Protein AF-A0A0A8F1B7-F1 (afdb_monomer)

Sequence (47 aa):
MLNAPALFDQDDDGLVTLLADPGADQESAARLASGLCPSRAITVHEG

Secondary structure (DSSP, 8-state):
--S-TTTEEE-TT--EEE-SPPPTTTHHHHHHHHHH-TT--------

Mean predicted aligned error: 2.97 Å

Radius of gyration: 10.18 Å; Cα contacts (8 Å, |Δi|>4): 43; chains: 1; bounding box: 21×20×27 Å

pLDDT: mean 90.59, std 6.39, range [63.34, 95.25]

Solvent-accessible surface area (backbone atoms only — not comparable to full-atom values): 3180 Å² total; per-residue (Å²): 135,84,59,46,67,88,39,36,46,68,50,99,88,67,54,76,44,79,73,56,86,74,52,88,91,35,49,69,42,53,52,50,34,30,76,68,37,90,84,59,81,53,84,87,82,87,132

Foldseek 3Di:
DQFPCVQWDADPVRDIDGPDDDDPVCLVSLVVRCVPDPVSPRDDDDD

Nearest PDB structures (foldseek):
  8amp-assembly1_A  TM=8.972E-01  e=4.732E-02  Mycobacterium tuberculosis
  3obk-assembly1_H  TM=3.169E-01  e=2.180E+00  Toxoplasma gondii ME49
  7mbx-assembly1_R  TM=3.612E-01  e=9.407E+00  Homo sapiens
  7nad-assembly1_5  TM=2.943E-01  e=8.184E+00  Saccharomyces cerevisiae BY4741

Structure (mmCIF, N/CA/C/O backbone):
data_AF-A0A0A8F1B7-F1
#
_entry.id   AF-A0A0A8F1B7-F1
#
loop_
_atom_site.group_PDB
_atom_site.id
_atom_site.type_symbol
_atom_site.label_atom_id
_atom_site.label_alt_id
_atom_site.label_comp_id
_atom_site.label_asym_id
_atom_site.label_entity_id
_atom_site.label_seq_id
_atom_site.pdbx_PDB_ins_code
_atom_site.Cartn_x
_atom_site.Cartn_y
_atom_site.Cartn_z
_atom_site.occupancy
_atom_site.B_iso_or_equiv
_atom_site.auth_seq_id
_atom_site.auth_comp_id
_atom_site.auth_asym_id
_atom_site.auth_atom_id
_atom_site.pdbx_PDB_model_num
ATOM 1 N N . MET A 1 1 ? 9.966 -7.263 -1.711 1.00 63.34 1 MET A N 1
ATOM 2 C CA . MET A 1 1 ? 9.137 -7.965 -0.710 1.00 63.34 1 MET A 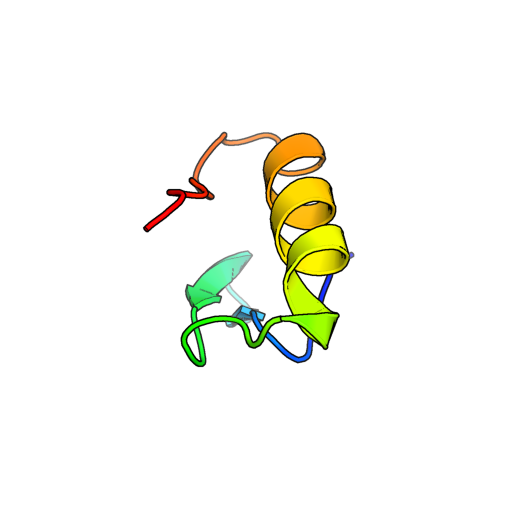CA 1
ATOM 3 C C . MET A 1 1 ? 7.979 -7.044 -0.389 1.00 63.34 1 MET A C 1
ATOM 5 O O . MET A 1 1 ? 8.240 -5.894 -0.048 1.00 63.34 1 MET A O 1
ATOM 9 N N . LEU A 1 2 ? 6.746 -7.499 -0.594 1.00 74.12 2 LEU A N 1
ATOM 10 C CA . LEU A 1 2 ? 5.557 -6.686 -0.357 1.00 74.12 2 LEU A CA 1
ATOM 11 C C . LEU A 1 2 ? 5.242 -6.665 1.143 1.00 74.12 2 LEU A C 1
ATOM 13 O O . LEU A 1 2 ? 5.160 -7.718 1.7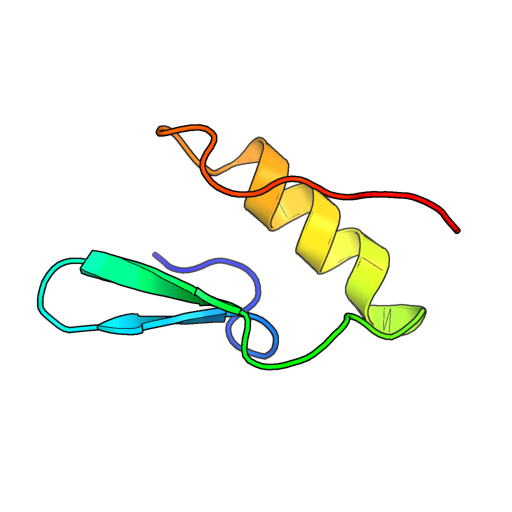75 1.00 74.12 2 LEU A O 1
ATOM 17 N N . ASN A 1 3 ? 5.093 -5.473 1.714 1.00 84.56 3 ASN A N 1
ATOM 18 C CA . ASN A 1 3 ? 4.658 -5.306 3.099 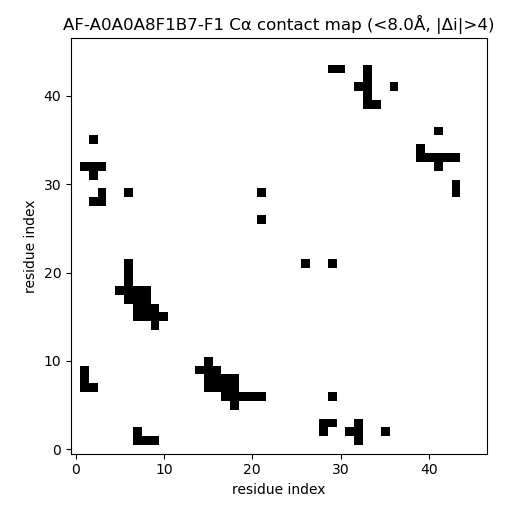1.00 84.56 3 ASN A CA 1
ATOM 19 C C . ASN A 1 3 ? 3.136 -5.170 3.129 1.00 84.56 3 ASN A C 1
ATOM 21 O O . ASN A 1 3 ? 2.570 -4.522 2.257 1.00 84.56 3 ASN A O 1
ATOM 25 N N . ALA A 1 4 ? 2.495 -5.757 4.141 1.00 92.38 4 ALA A N 1
ATOM 26 C CA . ALA A 1 4 ? 1.036 -5.805 4.275 1.00 92.38 4 ALA A CA 1
ATOM 27 C C . ALA A 1 4 ? 0.306 -6.492 3.088 1.00 92.38 4 ALA A C 1
ATOM 29 O O . ALA A 1 4 ? -0.569 -5.885 2.474 1.00 92.38 4 ALA A O 1
ATOM 30 N N . PRO A 1 5 ? 0.587 -7.779 2.792 1.00 91.69 5 PRO A N 1
ATOM 31 C CA . PRO A 1 5 ? -0.038 -8.512 1.676 1.00 91.69 5 PRO A CA 1
ATOM 32 C C . PRO A 1 5 ? -1.559 -8.722 1.816 1.00 91.69 5 PRO A C 1
ATOM 34 O O . PRO A 1 5 ? -2.209 -9.167 0.883 1.00 91.69 5 PRO A O 1
ATOM 37 N N . ALA A 1 6 ? -2.142 -8.426 2.981 1.00 92.12 6 ALA A N 1
ATOM 38 C CA . ALA A 1 6 ? -3.594 -8.401 3.160 1.00 92.12 6 ALA A CA 1
ATOM 39 C C . ALA A 1 6 ? -4.246 -7.104 2.637 1.00 92.12 6 ALA A C 1
ATOM 41 O O . ALA A 1 6 ? -5.455 -7.075 2.437 1.00 92.12 6 ALA A O 1
ATOM 42 N N . LEU A 1 7 ? -3.459 -6.037 2.450 1.00 94.19 7 LEU A N 1
ATOM 43 C CA . LEU A 1 7 ? -3.911 -4.734 1.950 1.00 94.19 7 LEU A CA 1
ATOM 44 C C . LEU A 1 7 ? -3.510 -4.506 0.498 1.00 94.19 7 LEU A C 1
ATOM 46 O O . LEU A 1 7 ? -4.224 -3.823 -0.228 1.00 94.19 7 LEU A O 1
ATOM 50 N N . PHE A 1 8 ? -2.367 -5.047 0.087 1.00 93.94 8 PHE A N 1
ATOM 51 C CA . PHE A 1 8 ? -1.795 -4.792 -1.224 1.00 93.94 8 PHE A CA 1
ATOM 52 C C . PHE A 1 8 ? -1.599 -6.084 -1.996 1.00 93.94 8 PHE A C 1
ATOM 54 O O . PHE A 1 8 ? -1.176 -7.091 -1.429 1.00 93.94 8 PHE A O 1
ATOM 61 N N . ASP A 1 9 ? -1.820 -5.996 -3.299 1.00 93.31 9 ASP A N 1
ATOM 62 C CA . ASP A 1 9 ? -1.362 -6.976 -4.272 1.00 93.31 9 ASP A CA 1
ATOM 63 C C . ASP A 1 9 ? -0.278 -6.350 -5.146 1.00 93.31 9 ASP A C 1
ATOM 65 O O . ASP A 1 9 ? -0.319 -5.148 -5.426 1.00 93.31 9 ASP A O 1
ATOM 69 N N . GLN A 1 10 ? 0.709 -7.151 -5.532 1.00 90.44 10 GLN A N 1
ATOM 70 C CA . GLN A 1 10 ? 1.752 -6.740 -6.461 1.00 90.44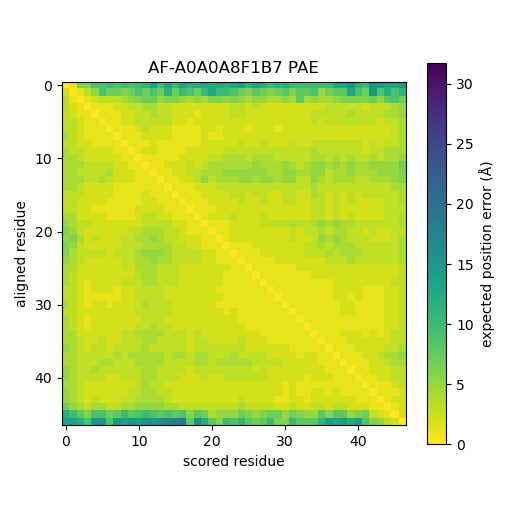 10 GLN A CA 1
ATOM 71 C C . GLN A 1 10 ? 1.780 -7.728 -7.617 1.00 90.44 10 GLN A C 1
ATOM 73 O O . GLN A 1 10 ? 2.008 -8.917 -7.395 1.00 90.44 10 GLN A O 1
ATOM 78 N N . ASP A 1 11 ?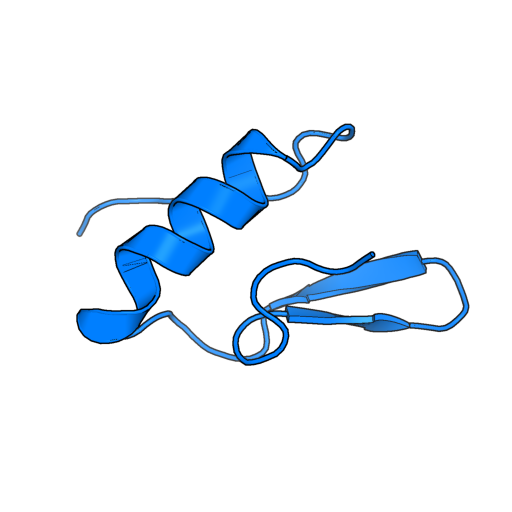 1.577 -7.222 -8.830 1.00 91.88 11 ASP A N 1
ATOM 79 C CA . ASP A 1 11 ? 1.600 -8.050 -10.030 1.00 91.88 11 ASP A CA 1
ATOM 80 C C . ASP A 1 11 ? 3.028 -8.365 -10.505 1.00 91.88 11 ASP A C 1
ATOM 82 O O . ASP A 1 11 ? 4.031 -7.909 -9.941 1.00 91.88 11 ASP A O 1
ATOM 86 N N . ASP A 1 12 ? 3.112 -9.168 -11.565 1.00 94.50 12 ASP A N 1
ATOM 87 C CA . ASP A 1 12 ? 4.377 -9.618 -12.150 1.00 94.50 12 ASP A CA 1
ATOM 88 C C . ASP A 1 12 ? 5.208 -8.468 -12.754 1.00 94.50 12 ASP A C 1
ATOM 90 O O . ASP A 1 12 ? 6.431 -8.588 -12.869 1.00 94.50 12 ASP A O 1
ATOM 94 N N . ASP A 1 13 ? 4.576 -7.337 -13.084 1.00 91.31 13 ASP A N 1
ATOM 95 C CA . ASP A 1 13 ? 5.237 -6.118 -13.565 1.00 91.31 13 ASP A CA 1
ATOM 96 C C . ASP A 1 13 ? 5.679 -5.199 -12.407 1.00 91.31 13 ASP A C 1
ATOM 98 O O . ASP A 1 13 ? 6.340 -4.173 -12.606 1.00 91.31 13 ASP A O 1
ATOM 102 N N . GLY A 1 14 ? 5.363 -5.581 -11.169 1.00 85.75 14 GLY A N 1
ATOM 103 C CA . GLY A 1 14 ? 5.724 -4.864 -9.958 1.00 85.75 14 GLY A CA 1
ATOM 104 C C . GLY A 1 14 ? 4.788 -3.707 -9.613 1.00 85.75 14 GLY A C 1
ATOM 105 O O . GLY A 1 14 ? 5.120 -2.937 -8.703 1.00 85.75 14 GLY A O 1
ATOM 106 N N . LEU A 1 15 ? 3.639 -3.580 -10.283 1.00 89.88 15 LEU A N 1
ATOM 107 C CA . LEU A 1 15 ? 2.614 -2.595 -9.954 1.00 89.88 15 LEU A CA 1
ATOM 108 C C . LEU A 1 15 ? 1.879 -3.018 -8.680 1.00 89.88 15 LEU A C 1
ATOM 110 O O . LEU A 1 15 ? 1.451 -4.158 -8.538 1.00 89.88 15 LEU A O 1
ATOM 114 N N . VAL A 1 16 ? 1.730 -2.078 -7.745 1.00 90.88 16 VAL A N 1
ATOM 115 C CA . VAL A 1 16 ? 1.073 -2.315 -6.455 1.00 90.88 16 VAL A CA 1
ATOM 116 C C . VAL A 1 16 ? -0.344 -1.749 -6.477 1.00 90.88 16 VAL A C 1
ATOM 118 O O . VAL A 1 16 ? -0.527 -0.566 -6.765 1.00 90.88 16 VAL A O 1
ATOM 121 N N . THR A 1 17 ? -1.328 -2.571 -6.113 1.00 93.19 17 THR A N 1
ATOM 122 C CA . THR A 1 17 ? -2.751 -2.206 -6.050 1.00 93.19 17 THR A CA 1
ATOM 123 C C . THR A 1 17 ? -3.285 -2.359 -4.626 1.00 93.19 17 THR A C 1
ATOM 125 O O . THR A 1 17 ? -2.957 -3.325 -3.940 1.00 93.19 17 THR A O 1
A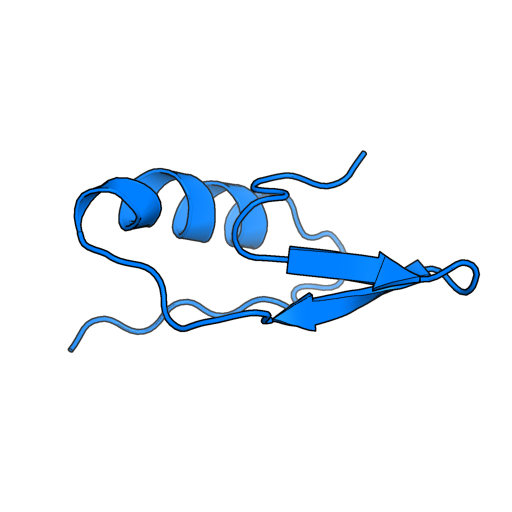TOM 128 N N . LEU A 1 18 ? -4.113 -1.412 -4.170 1.00 94.50 18 LEU A N 1
ATOM 129 C CA . LEU A 1 18 ? -4.842 -1.511 -2.901 1.00 94.50 18 LEU A CA 1
ATOM 130 C C . LEU A 1 18 ? -6.053 -2.442 -3.070 1.00 94.50 18 LEU A C 1
ATOM 132 O O . LEU A 1 18 ? -6.891 -2.212 -3.939 1.00 94.50 18 LEU A O 1
ATOM 136 N N . LEU A 1 19 ? -6.149 -3.472 -2.233 1.00 95.25 19 LEU A N 1
ATOM 137 C CA . LEU A 1 19 ? -7.211 -4.480 -2.275 1.00 95.25 19 LEU A CA 1
ATOM 138 C C . LEU A 1 19 ? -8.480 -4.044 -1.532 1.00 95.25 19 LEU A C 1
ATOM 140 O O . LEU A 1 19 ? -9.587 -4.359 -1.967 1.00 95.25 19 LEU A O 1
ATOM 144 N N . ALA A 1 20 ? -8.322 -3.347 -0.405 1.00 91.38 20 ALA A N 1
ATOM 145 C CA . ALA A 1 20 ? -9.410 -2.856 0.436 1.00 91.38 20 ALA A CA 1
ATOM 146 C C . ALA A 1 20 ? -8.921 -1.719 1.344 1.00 91.38 20 ALA A C 1
ATOM 148 O O . ALA A 1 20 ? -7.724 -1.625 1.630 1.00 91.38 20 ALA A O 1
ATOM 149 N N . ASP A 1 21 ? -9.847 -0.893 1.835 1.00 91.81 21 ASP A N 1
ATOM 150 C CA . ASP A 1 21 ? -9.530 0.083 2.878 1.00 91.81 21 ASP A CA 1
ATOM 151 C C . ASP A 1 21 ? -9.103 -0.632 4.173 1.00 91.81 21 ASP A C 1
ATOM 153 O O . ASP A 1 21 ? -9.757 -1.599 4.585 1.00 91.81 21 ASP A O 1
ATOM 157 N N . PRO A 1 22 ? -8.014 -0.184 4.824 1.00 92.62 22 PRO A N 1
ATOM 158 C CA . PRO A 1 22 ? -7.510 -0.828 6.026 1.00 92.62 22 PRO A CA 1
ATOM 159 C C . PRO A 1 22 ? -8.485 -0.676 7.196 1.00 92.62 22 PRO A C 1
ATOM 161 O O . PRO A 1 22 ? -8.959 0.419 7.499 1.00 92.62 22 PRO A O 1
ATOM 164 N N . GLY A 1 23 ? -8.726 -1.779 7.904 1.00 92.19 23 GLY A N 1
ATOM 165 C CA . GLY A 1 23 ? -9.369 -1.757 9.216 1.00 92.19 23 GLY A CA 1
ATOM 166 C C . GLY A 1 23 ? -8.456 -1.185 10.307 1.00 92.19 23 GLY A C 1
ATOM 167 O O . GLY A 1 23 ? -7.248 -1.017 10.117 1.00 92.19 23 GLY A O 1
ATOM 168 N N . ALA A 1 24 ? -9.022 -0.933 11.492 1.00 92.00 24 ALA A N 1
ATOM 169 C CA . ALA A 1 24 ? -8.288 -0.384 12.640 1.00 92.00 24 ALA A CA 1
ATOM 170 C C . ALA A 1 24 ? -7.087 -1.256 13.066 1.00 92.00 24 ALA A C 1
ATOM 172 O O . ALA A 1 24 ? -6.054 -0.752 13.503 1.00 92.00 24 ALA A O 1
ATOM 173 N N . ASP A 1 25 ? -7.190 -2.575 12.905 1.00 93.94 25 ASP A N 1
ATOM 174 C CA . ASP A 1 25 ? -6.123 -3.541 13.175 1.00 93.94 25 ASP A CA 1
ATOM 175 C C . ASP A 1 25 ? -5.002 -3.527 12.118 1.00 93.94 25 ASP A C 1
ATOM 177 O O . ASP A 1 25 ? -3.909 -4.043 12.357 1.00 93.94 25 ASP A O 1
ATOM 181 N N . GLN A 1 26 ? -5.237 -2.894 10.967 1.00 95.00 26 GLN A N 1
ATOM 182 C CA . GLN A 1 26 ? -4.320 -2.856 9.828 1.00 95.00 26 GLN A CA 1
ATOM 183 C C . GLN A 1 26 ? -3.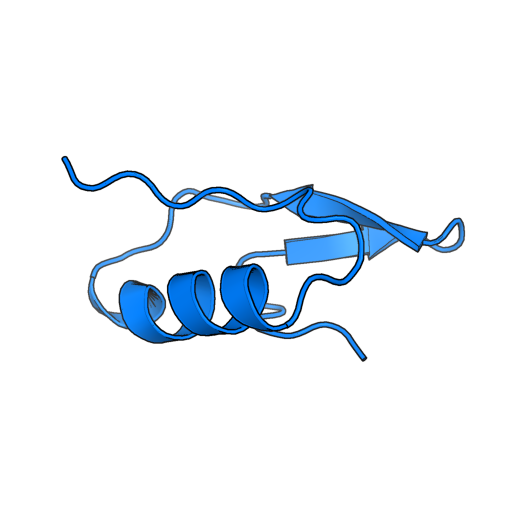614 -1.504 9.657 1.00 95.00 26 GLN A C 1
ATOM 185 O O . GLN A 1 26 ? -2.687 -1.403 8.850 1.00 95.00 26 GLN A O 1
ATOM 190 N N . GLU A 1 27 ? -3.968 -0.479 10.438 1.00 93.62 27 GLU A N 1
ATOM 191 C CA . GLU A 1 27 ? -3.372 0.862 10.336 1.00 93.62 27 GLU A CA 1
ATOM 192 C C . GLU A 1 27 ? -1.843 0.849 10.443 1.00 93.62 27 GLU A C 1
ATOM 194 O O . GLU A 1 27 ? -1.141 1.499 9.665 1.00 93.62 27 GLU A O 1
ATOM 199 N N . SER A 1 28 ? -1.302 0.078 11.390 1.00 94.31 28 SER A N 1
ATOM 200 C CA . 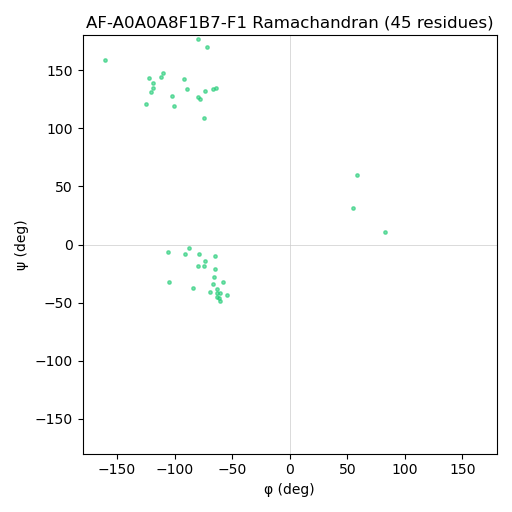SER A 1 28 ? 0.150 -0.030 11.574 1.00 94.31 28 SER A CA 1
ATOM 201 C C . SER A 1 28 ? 0.830 -0.643 10.347 1.00 94.31 28 SER A C 1
ATOM 203 O O . SER A 1 28 ? 1.904 -0.197 9.941 1.00 94.31 28 SER A O 1
ATOM 205 N N . ALA A 1 29 ? 0.188 -1.633 9.722 1.00 94.00 29 ALA A N 1
ATOM 206 C CA . ALA A 1 29 ? 0.690 -2.276 8.514 1.00 94.00 29 ALA A CA 1
ATOM 207 C C . ALA A 1 29 ? 0.637 -1.321 7.308 1.00 94.00 29 ALA A C 1
ATOM 209 O O . ALA A 1 29 ? 1.606 -1.246 6.551 1.00 94.00 29 ALA A O 1
ATOM 210 N N . ALA A 1 30 ? -0.437 -0.535 7.175 1.00 94.12 30 ALA A N 1
ATOM 211 C CA . ALA A 1 30 ? -0.574 0.489 6.140 1.00 94.12 30 ALA A CA 1
ATOM 212 C C . ALA A 1 30 ? 0.509 1.578 6.259 1.00 94.12 30 ALA A C 1
ATOM 214 O O . ALA A 1 30 ? 1.179 1.908 5.276 1.00 94.12 30 ALA A O 1
ATOM 215 N N . ARG A 1 31 ? 0.756 2.091 7.475 1.00 94.44 31 ARG A N 1
ATOM 216 C CA . ARG A 1 31 ? 1.815 3.088 7.731 1.00 94.44 31 ARG A CA 1
ATOM 217 C C . ARG A 1 31 ? 3.207 2.533 7.439 1.00 94.44 31 ARG A C 1
ATOM 219 O O . ARG A 1 31 ? 4.023 3.226 6.832 1.00 94.44 31 ARG A O 1
ATOM 226 N N . LEU A 1 32 ? 3.473 1.284 7.826 1.00 94.62 32 LEU A N 1
ATOM 227 C CA . LEU A 1 32 ? 4.744 0.622 7.533 1.00 94.62 32 LEU A CA 1
ATOM 228 C C . LEU A 1 32 ? 4.958 0.456 6.023 1.00 94.62 32 LEU A C 1
ATOM 230 O O . LEU A 1 32 ? 6.039 0.765 5.523 1.00 94.62 32 LEU A O 1
ATOM 234 N N . ALA A 1 33 ? 3.935 0.009 5.289 1.00 93.94 33 ALA A N 1
ATOM 235 C CA . ALA A 1 33 ? 4.005 -0.139 3.838 1.00 93.94 33 ALA A CA 1
ATOM 236 C C . ALA A 1 33 ? 4.286 1.204 3.143 1.00 93.94 33 ALA A C 1
ATOM 238 O O . ALA A 1 33 ? 5.150 1.264 2.269 1.00 93.94 33 ALA A O 1
ATOM 239 N N . SER A 1 34 ? 3.642 2.289 3.590 1.00 93.50 34 SER A N 1
ATOM 240 C CA . SER A 1 34 ? 3.920 3.647 3.106 1.00 93.50 34 SER A CA 1
ATOM 241 C C . SER A 1 34 ? 5.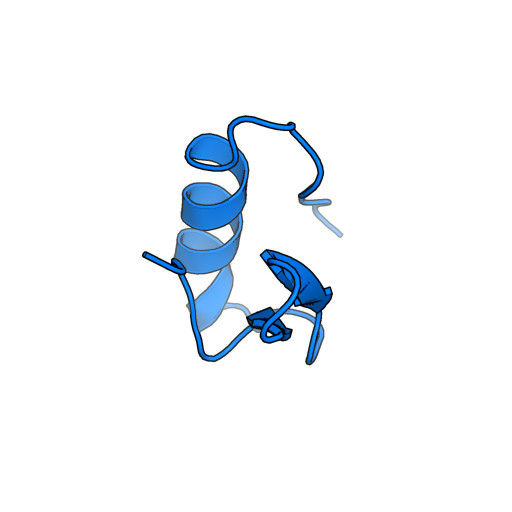365 4.083 3.372 1.00 93.50 34 SER A C 1
ATOM 243 O O . SER A 1 34 ? 6.056 4.506 2.445 1.00 93.50 34 SER A O 1
ATOM 245 N N . GLY A 1 35 ? 5.868 3.899 4.598 1.00 94.25 35 GLY A N 1
ATOM 246 C CA . GLY A 1 35 ? 7.240 4.270 4.966 1.00 94.25 35 GLY A CA 1
ATOM 247 C C . GLY A 1 35 ? 8.331 3.468 4.246 1.00 94.25 35 GLY A C 1
ATOM 248 O O . GLY A 1 35 ? 9.429 3.980 4.036 1.00 94.25 35 GLY A O 1
ATOM 249 N N . LEU A 1 36 ? 8.034 2.229 3.844 1.00 92.56 36 LEU A N 1
ATOM 250 C CA . LEU A 1 36 ? 8.967 1.360 3.121 1.00 92.56 36 LEU A CA 1
ATOM 251 C C . LEU A 1 36 ? 8.870 1.487 1.593 1.00 92.56 36 LEU A C 1
ATOM 253 O O . LEU A 1 36 ? 9.716 0.926 0.901 1.00 92.56 36 LEU A O 1
ATOM 257 N N . CYS A 1 37 ? 7.876 2.203 1.055 1.00 90.81 37 CYS A N 1
ATOM 258 C CA . CYS A 1 37 ? 7.653 2.349 -0.383 1.00 90.81 37 CYS A CA 1
ATOM 259 C C . CYS A 1 37 ? 8.681 3.312 -1.021 1.00 90.81 37 CYS A C 1
ATOM 261 O O . CYS A 1 37 ? 8.567 4.529 -0.841 1.00 90.81 37 CYS A O 1
ATOM 263 N N . PRO A 1 38 ? 9.655 2.832 -1.825 1.00 89.06 38 PRO A N 1
ATOM 264 C CA . PRO A 1 38 ? 10.728 3.687 -2.346 1.00 89.06 38 PRO A CA 1
ATOM 265 C C . PRO A 1 38 ? 10.227 4.744 -3.335 1.00 89.06 38 PRO A C 1
ATOM 267 O O . PRO A 1 38 ? 10.742 5.859 -3.376 1.00 89.06 38 PRO A O 1
ATOM 270 N N . SER A 1 39 ? 9.201 4.398 -4.116 1.00 90.81 39 SER A N 1
ATOM 271 C CA . SER A 1 39 ? 8.566 5.287 -5.092 1.00 90.81 39 SER A CA 1
ATOM 272 C C . SER A 1 39 ? 7.603 6.291 -4.459 1.00 90.81 39 SER A C 1
ATOM 274 O O . SER A 1 39 ? 7.124 7.180 -5.158 1.00 90.81 39 SER A O 1
ATOM 276 N N . ARG A 1 40 ? 7.314 6.165 -3.153 1.00 91.31 40 ARG A N 1
ATOM 277 C CA . ARG A 1 40 ? 6.306 6.962 -2.432 1.00 91.31 40 ARG A CA 1
ATOM 278 C C . ARG A 1 40 ? 4.908 6.899 -3.062 1.00 91.31 40 ARG A C 1
ATOM 280 O O . ARG A 1 40 ? 4.151 7.860 -2.981 1.00 91.31 40 ARG A O 1
ATOM 287 N N . ALA A 1 41 ? 4.568 5.769 -3.678 1.00 91.31 41 ALA A N 1
ATOM 288 C CA . ALA A 1 41 ? 3.266 5.558 -4.310 1.00 91.31 41 ALA A CA 1
ATOM 289 C C . ALA A 1 41 ? 2.122 5.330 -3.301 1.00 91.31 41 ALA A C 1
ATOM 291 O O . ALA A 1 41 ? 0.959 5.476 -3.657 1.00 91.31 41 ALA A O 1
ATOM 292 N N . ILE A 1 42 ? 2.437 4.973 -2.051 1.00 91.94 42 ILE A N 1
ATOM 293 C CA . ILE A 1 42 ? 1.447 4.664 -1.012 1.00 91.94 42 ILE A CA 1
ATOM 294 C C . ILE A 1 42 ? 1.282 5.869 -0.080 1.00 91.94 42 ILE A C 1
ATOM 296 O O . ILE A 1 42 ? 2.226 6.241 0.624 1.00 91.94 42 ILE A O 1
ATOM 300 N N . THR A 1 43 ? 0.072 6.426 -0.016 1.00 93.25 43 THR A N 1
ATOM 301 C CA . THR A 1 43 ? -0.327 7.458 0.953 1.00 93.25 43 THR A CA 1
ATOM 302 C C . THR A 1 43 ? -1.313 6.893 1.971 1.00 93.25 43 THR A C 1
ATOM 304 O O . THR A 1 43 ? -2.108 6.011 1.663 1.00 93.25 43 THR A O 1
ATOM 307 N N . VAL A 1 44 ? -1.252 7.396 3.204 1.00 92.56 44 VAL A N 1
ATOM 308 C CA . VAL A 1 44 ? -2.184 7.042 4.282 1.00 92.56 44 VAL A CA 1
ATOM 309 C C . VAL A 1 44 ? -2.871 8.322 4.731 1.00 92.56 44 VAL A C 1
ATOM 311 O O . VAL A 1 44 ? -2.202 9.329 4.971 1.00 92.56 44 VAL A O 1
ATOM 314 N N . HIS A 1 45 ? -4.196 8.280 4.827 1.00 90.25 45 HIS A N 1
ATOM 315 C CA . HIS A 1 45 ? -5.027 9.395 5.263 1.00 90.25 45 HIS A CA 1
ATOM 316 C C . HIS A 1 45 ? -5.776 8.979 6.527 1.00 90.25 45 HIS A C 1
ATOM 318 O O . HIS A 1 45 ? -6.299 7.870 6.596 1.00 90.25 45 HIS A O 1
ATOM 324 N N . GLU A 1 46 ? -5.795 9.858 7.523 1.00 82.75 46 GLU A N 1
ATOM 325 C CA . GLU A 1 46 ? -6.599 9.676 8.732 1.00 82.75 46 GLU A CA 1
ATOM 326 C C . GLU A 1 46 ? -7.981 10.291 8.482 1.00 82.75 46 GLU A C 1
ATOM 328 O O . GLU A 1 46 ? -8.074 11.379 7.904 1.00 82.75 46 GLU A O 1
ATOM 333 N N . GLY A 1 47 ? -9.031 9.548 8.842 1.00 67.94 47 GLY A N 1
ATOM 334 C CA . GLY A 1 47 ? -10.425 9.993 8.773 1.00 67.94 47 GLY A CA 1
ATOM 335 C C . GLY A 1 47 ? -10.845 10.816 9.981 1.00 67.94 47 GLY A C 1
ATOM 336 O O . GLY A 1 47 ? -10.251 10.623 11.065 1.00 67.94 47 GLY A O 1
#